Protein AF-A0A1V2REE9-F1 (afdb_monomer_lite)

Radius of gyration: 16.67 Å; chains: 1; bounding box: 49×20×41 Å

Structure (mmCIF, N/CA/C/O backbone):
data_AF-A0A1V2REE9-F1
#
_entry.id   AF-A0A1V2REE9-F1
#
loop_
_atom_site.group_PDB
_atom_site.id
_atom_site.type_symbol
_atom_site.label_atom_id
_atom_site.label_alt_id
_atom_site.label_comp_id
_atom_site.label_asym_id
_atom_site.label_entity_id
_atom_site.label_seq_id
_atom_site.pdbx_PDB_ins_code
_atom_site.Cartn_x
_atom_site.Cartn_y
_atom_site.Cartn_z
_atom_site.occupancy
_atom_site.B_iso_or_equiv
_atom_site.auth_seq_id
_atom_site.auth_comp_id
_atom_site.auth_asym_id
_atom_site.auth_atom_id
_atom_site.pdbx_PDB_model_num
ATOM 1 N N . MET A 1 1 ? -32.154 -9.926 11.694 1.00 40.03 1 MET A N 1
ATOM 2 C CA . MET A 1 1 ? -32.095 -8.774 10.774 1.00 40.03 1 MET A CA 1
ATOM 3 C C . MET A 1 1 ? -30.737 -8.131 10.977 1.00 40.03 1 MET A C 1
ATOM 5 O O . MET A 1 1 ? -30.529 -7.558 12.036 1.00 40.03 1 MET A O 1
ATOM 9 N N . ALA A 1 2 ? -29.785 -8.333 10.065 1.00 49.47 2 ALA A N 1
ATOM 10 C CA . ALA A 1 2 ? -28.542 -7.570 10.104 1.00 49.47 2 ALA A CA 1
ATOM 11 C C . ALA A 1 2 ? -28.896 -6.163 9.616 1.00 49.47 2 ALA A C 1
ATOM 13 O O . ALA A 1 2 ? -29.328 -6.013 8.474 1.00 49.47 2 ALA A O 1
ATOM 14 N N . ALA A 1 3 ? -28.839 -5.166 10.498 1.00 57.53 3 ALA A N 1
ATOM 15 C CA . ALA A 1 3 ? -28.917 -3.784 10.057 1.00 57.53 3 ALA A CA 1
ATOM 16 C C . ALA A 1 3 ? -27.698 -3.557 9.161 1.00 57.53 3 ALA A C 1
ATOM 18 O O . ALA A 1 3 ? -26.566 -3.706 9.615 1.00 57.53 3 ALA A O 1
ATOM 19 N N . THR A 1 4 ? -27.936 -3.306 7.875 1.00 70.00 4 THR A N 1
ATOM 20 C CA . THR A 1 4 ? -26.884 -2.801 6.997 1.00 70.00 4 THR A CA 1
ATOM 21 C C . THR A 1 4 ? -26.412 -1.482 7.598 1.00 70.00 4 THR A C 1
ATOM 23 O O . THR A 1 4 ? -27.240 -0.620 7.894 1.00 70.00 4 THR A O 1
ATOM 26 N N . GLU A 1 5 ? -25.108 -1.359 7.844 1.00 76.69 5 GLU A N 1
ATOM 27 C CA . GLU A 1 5 ? -24.490 -0.090 8.236 1.00 76.69 5 GLU A CA 1
ATOM 28 C C . GLU A 1 5 ? -24.910 0.986 7.223 1.00 76.69 5 GLU A C 1
ATOM 30 O O . GLU A 1 5 ? -25.039 0.715 6.021 1.00 76.69 5 GLU A O 1
ATOM 35 N N . THR A 1 6 ? -25.174 2.200 7.699 1.00 86.25 6 THR A N 1
ATOM 36 C CA . THR A 1 6 ? -25.476 3.323 6.807 1.00 86.25 6 THR A CA 1
ATOM 37 C C . THR A 1 6 ? -24.223 3.721 6.010 1.00 86.25 6 THR A C 1
ATOM 39 O O . THR A 1 6 ? -23.101 3.469 6.454 1.00 86.25 6 THR A O 1
ATOM 42 N N . PRO A 1 7 ? -24.358 4.354 4.829 1.00 85.06 7 PRO A N 1
ATOM 43 C CA . PRO A 1 7 ? -23.197 4.789 4.044 1.00 85.06 7 PRO A CA 1
ATOM 44 C C . PRO A 1 7 ? -22.251 5.722 4.819 1.00 85.06 7 PRO A C 1
ATOM 46 O O . PRO A 1 7 ? -21.041 5.665 4.609 1.00 85.06 7 PRO A O 1
ATOM 49 N N . ASP A 1 8 ? -22.789 6.531 5.735 1.00 87.19 8 ASP A N 1
ATOM 50 C CA . ASP A 1 8 ? -22.008 7.403 6.619 1.00 87.19 8 ASP A CA 1
ATOM 51 C C . ASP A 1 8 ? -21.152 6.597 7.611 1.00 87.19 8 ASP A C 1
ATOM 53 O O . ASP A 1 8 ? -19.945 6.811 7.723 1.00 87.19 8 ASP A O 1
ATOM 57 N N . GLU A 1 9 ? -21.737 5.579 8.246 1.00 84.56 9 GLU A N 1
ATOM 58 C CA . GLU A 1 9 ? -21.017 4.688 9.162 1.00 84.56 9 GLU A CA 1
ATOM 59 C C . GLU A 1 9 ? -19.913 3.896 8.450 1.00 84.56 9 GLU A C 1
ATOM 61 O O . GLU A 1 9 ? -18.810 3.739 8.987 1.00 84.56 9 GLU A O 1
ATOM 66 N N . ILE A 1 10 ? -20.172 3.458 7.214 1.00 86.94 10 ILE A N 1
ATOM 67 C CA . ILE A 1 10 ? -19.182 2.778 6.370 1.00 86.94 10 ILE A CA 1
ATOM 68 C C . ILE A 1 10 ? -18.020 3.725 6.040 1.00 86.94 10 ILE A C 1
ATOM 70 O O . ILE A 1 10 ? -16.858 3.325 6.148 1.00 86.94 10 ILE A O 1
ATOM 74 N N . ALA A 1 11 ? -18.307 4.972 5.654 1.00 86.38 11 ALA A N 1
ATOM 75 C CA . ALA A 1 11 ? -17.283 5.967 5.343 1.00 86.38 11 ALA A CA 1
ATOM 76 C C . ALA A 1 11 ? -16.429 6.300 6.574 1.00 86.38 11 ALA A C 1
ATOM 78 O O . ALA A 1 11 ? -15.202 6.265 6.493 1.00 86.38 11 ALA A O 1
ATOM 79 N N . ALA A 1 12 ? -17.060 6.519 7.730 1.00 88.88 12 ALA A N 1
ATOM 80 C CA . ALA A 1 12 ? -16.361 6.786 8.983 1.00 88.88 12 ALA A CA 1
ATOM 81 C C . ALA A 1 12 ? -15.474 5.607 9.414 1.00 88.88 12 ALA A C 1
ATOM 83 O O . ALA A 1 12 ? -14.366 5.811 9.911 1.00 88.88 12 ALA A O 1
ATOM 84 N N . ARG A 1 13 ? -15.922 4.359 9.216 1.00 88.06 13 ARG A N 1
ATOM 85 C CA . ARG A 1 13 ? -15.097 3.172 9.488 1.00 88.06 13 ARG A CA 1
ATOM 86 C C . ARG A 1 13 ? -13.884 3.106 8.565 1.00 88.06 13 ARG A C 1
ATOM 88 O O . ARG A 1 13 ? -12.776 2.922 9.059 1.00 88.06 13 ARG A O 1
ATOM 95 N N . LYS A 1 14 ? -14.088 3.288 7.256 1.00 86.75 14 LYS A N 1
ATOM 96 C CA . LYS A 1 14 ? -13.007 3.283 6.257 1.00 86.75 14 LYS A CA 1
ATOM 97 C C . LYS A 1 14 ? -11.990 4.393 6.504 1.00 86.75 14 LYS A C 1
ATOM 99 O O . LYS A 1 14 ? -10.795 4.162 6.372 1.00 86.75 14 LYS A O 1
ATOM 104 N N . GLU A 1 15 ? -12.446 5.585 6.879 1.00 90.62 15 GLU A N 1
ATOM 105 C CA . GLU A 1 15 ? -11.551 6.694 7.200 1.00 90.62 15 GLU A CA 1
ATOM 106 C C . GLU A 1 15 ? -10.691 6.389 8.428 1.00 90.62 15 GLU A C 1
ATOM 108 O O . GLU A 1 15 ? -9.484 6.612 8.381 1.00 90.62 15 GLU A O 1
ATOM 113 N N . ARG A 1 16 ? -11.272 5.828 9.498 1.00 90.88 16 ARG A N 1
ATOM 114 C CA . ARG A 1 16 ? -10.501 5.397 10.675 1.00 90.88 16 ARG A CA 1
ATOM 115 C C . ARG A 1 16 ? -9.439 4.367 10.303 1.00 90.88 16 ARG A C 1
ATOM 117 O O . ARG A 1 16 ? -8.269 4.595 10.587 1.00 90.88 16 ARG A O 1
ATOM 124 N N . GLU A 1 17 ? -9.833 3.318 9.586 1.00 90.44 17 GLU A N 1
ATOM 125 C CA . GLU A 1 17 ? -8.924 2.252 9.153 1.00 90.44 17 GLU A CA 1
ATOM 126 C C . GLU A 1 17 ? -7.785 2.799 8.279 1.00 90.44 17 GLU A C 1
ATOM 128 O O . GLU A 1 17 ? -6.615 2.477 8.490 1.00 90.44 17 GLU A O 1
ATOM 133 N N . LYS A 1 18 ? -8.102 3.704 7.345 1.00 88.94 18 LYS A N 1
ATOM 134 C CA . LYS A 1 18 ? -7.0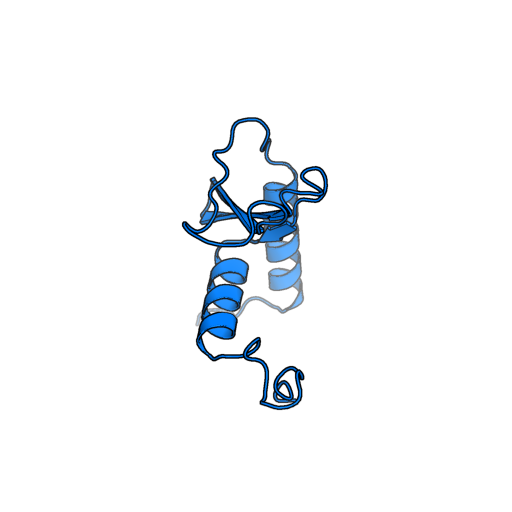95 4.371 6.515 1.00 88.94 18 LYS A CA 1
ATOM 135 C C . LYS A 1 18 ? -6.171 5.256 7.350 1.00 88.94 18 LYS A C 1
ATOM 137 O O . LYS A 1 18 ? -4.960 5.220 7.159 1.00 88.94 18 LYS A O 1
ATOM 142 N N . ASN A 1 19 ? -6.706 6.035 8.285 1.00 92.81 19 ASN A N 1
ATOM 143 C CA . ASN A 1 19 ? -5.898 6.890 9.153 1.00 92.81 19 ASN A CA 1
ATOM 144 C C . ASN A 1 19 ? -4.946 6.063 10.026 1.00 92.81 19 ASN A C 1
ATOM 146 O O . ASN A 1 19 ? -3.777 6.419 10.153 1.00 92.81 19 ASN A O 1
ATOM 150 N N . GLU A 1 20 ? -5.411 4.938 10.571 1.00 92.56 20 GLU A N 1
ATOM 151 C CA . GLU A 1 20 ? -4.580 3.987 11.313 1.00 92.56 20 GLU A CA 1
ATOM 152 C C . GLU A 1 20 ? -3.473 3.408 10.424 1.00 92.56 20 GLU A C 1
ATOM 154 O O . GLU A 1 20 ? -2.305 3.414 10.811 1.00 92.56 20 GLU A O 1
ATOM 159 N N . LEU A 1 21 ? -3.808 3.005 9.195 1.00 93.44 21 LEU A N 1
ATOM 160 C CA . LEU A 1 21 ? -2.843 2.504 8.217 1.00 93.44 21 LEU A CA 1
ATOM 161 C C . LEU A 1 21 ? -1.768 3.548 7.870 1.00 93.44 21 LEU A C 1
ATOM 163 O O . LEU A 1 21 ? -0.591 3.207 7.736 1.00 93.44 21 LEU A O 1
ATOM 167 N N . TYR A 1 22 ? -2.141 4.823 7.742 1.00 92.62 22 TYR A N 1
ATOM 168 C CA . TYR A 1 22 ? -1.212 5.931 7.486 1.00 92.62 22 TYR A CA 1
ATOM 169 C C . TYR A 1 22 ? -0.408 6.363 8.722 1.00 92.62 22 TYR A C 1
ATOM 171 O O . TYR A 1 22 ? 0.677 6.925 8.573 1.00 92.62 22 TYR A O 1
ATOM 179 N N . ALA A 1 23 ? -0.881 6.050 9.928 1.00 93.69 23 ALA A N 1
ATOM 180 C CA . ALA A 1 23 ? -0.150 6.284 11.171 1.00 93.69 23 ALA A CA 1
ATOM 181 C C . ALA A 1 23 ? 0.928 5.222 11.453 1.00 93.69 23 ALA A C 1
ATOM 183 O O . ALA A 1 23 ? 1.802 5.456 12.288 1.00 93.69 23 ALA A O 1
ATOM 184 N N . LEU A 1 24 ? 0.892 4.069 10.772 1.00 93.56 24 LEU A N 1
ATOM 185 C CA . LEU A 1 24 ? 1.901 3.022 10.940 1.00 93.56 24 LEU A CA 1
ATOM 186 C C . LEU A 1 24 ? 3.299 3.507 10.548 1.00 93.56 24 LEU A C 1
ATOM 188 O O . LEU A 1 24 ? 3.489 4.127 9.491 1.00 93.56 24 LEU A O 1
ATOM 192 N N . ASP A 1 25 ? 4.277 3.137 11.376 1.00 93.81 25 ASP A N 1
ATOM 193 C CA . ASP A 1 25 ? 5.685 3.206 11.009 1.00 93.81 25 ASP A CA 1
ATOM 194 C C . ASP A 1 25 ? 5.999 2.115 9.980 1.00 93.81 25 ASP A C 1
ATOM 196 O O . ASP A 1 25 ? 5.761 0.930 10.210 1.00 93.81 25 ASP A O 1
ATOM 200 N N . ILE A 1 26 ? 6.527 2.540 8.834 1.00 94.38 26 ILE A N 1
ATOM 201 C CA . ILE A 1 26 ? 6.909 1.659 7.724 1.00 94.38 26 ILE A CA 1
ATOM 202 C C . ILE A 1 26 ? 8.417 1.708 7.458 1.00 94.38 26 ILE A C 1
ATOM 204 O O . ILE A 1 26 ? 8.876 1.324 6.387 1.00 94.38 26 ILE A O 1
ATOM 208 N N . SER A 1 27 ? 9.203 2.221 8.406 1.00 92.06 27 SER A N 1
ATOM 209 C CA . SER A 1 27 ? 10.648 2.376 8.228 1.00 92.06 27 SER A CA 1
ATOM 210 C C . SER A 1 27 ? 11.380 1.028 8.214 1.00 92.06 27 SER A C 1
ATOM 212 O O . SER A 1 27 ? 12.393 0.886 7.534 1.00 92.06 27 SER A O 1
ATOM 214 N N . GLY A 1 28 ? 10.839 0.031 8.923 1.00 91.94 28 GLY A N 1
ATOM 215 C CA . GLY A 1 28 ? 11.416 -1.310 9.059 1.00 91.94 28 GLY A CA 1
ATOM 216 C C . GLY A 1 28 ? 10.744 -2.404 8.229 1.00 91.94 28 GLY A C 1
ATOM 217 O O . GLY A 1 28 ? 11.007 -3.579 8.477 1.00 91.94 28 GLY A O 1
ATOM 218 N N . VAL A 1 29 ? 9.848 -2.061 7.299 1.00 96.31 29 VAL A N 1
ATOM 219 C CA . VAL A 1 29 ? 9.151 -3.073 6.488 1.00 96.31 29 VAL A CA 1
ATOM 220 C C . VAL A 1 29 ? 10.031 -3.567 5.345 1.00 96.31 29 VAL A C 1
ATOM 222 O O . VAL A 1 29 ? 10.848 -2.826 4.795 1.00 96.31 29 VAL A O 1
ATOM 225 N N . GLU A 1 30 ? 9.837 -4.828 4.971 1.00 96.50 30 GLU A N 1
ATOM 226 C CA . GLU A 1 30 ? 10.501 -5.414 3.814 1.00 96.50 30 GLU A CA 1
ATOM 227 C C . GLU A 1 30 ? 9.764 -5.021 2.530 1.00 96.50 30 GLU A C 1
ATOM 229 O O . GLU A 1 30 ? 8.560 -5.250 2.393 1.00 96.50 30 GLU A O 1
ATOM 234 N N . TRP A 1 31 ? 10.504 -4.422 1.597 1.00 96.12 31 TRP A N 1
ATOM 235 C CA . TRP A 1 31 ? 10.008 -4.044 0.278 1.00 96.12 31 TRP A CA 1
ATOM 236 C C . TRP A 1 31 ? 10.347 -5.133 -0.736 1.00 96.12 31 TRP A C 1
ATOM 238 O O . TRP A 1 31 ? 11.504 -5.524 -0.891 1.00 96.12 31 TRP A O 1
ATOM 248 N N . LEU A 1 32 ? 9.323 -5.614 -1.430 1.00 94.75 32 LEU A N 1
ATOM 249 C CA . LEU A 1 32 ? 9.384 -6.702 -2.394 1.00 94.75 32 LEU A CA 1
ATOM 250 C C . LEU A 1 32 ? 9.109 -6.159 -3.793 1.00 94.75 32 LEU A C 1
ATOM 252 O O . LEU A 1 32 ? 8.170 -5.393 -3.992 1.00 94.75 32 LEU A O 1
ATOM 256 N N . SER A 1 33 ? 9.886 -6.601 -4.777 1.00 92.44 33 SER A N 1
ATOM 257 C CA . SER A 1 33 ? 9.640 -6.327 -6.197 1.00 92.44 33 SER A CA 1
ATOM 258 C C . SER A 1 33 ? 9.578 -7.628 -6.988 1.00 92.44 33 SER A C 1
ATOM 260 O O . SER A 1 33 ? 10.096 -8.663 -6.560 1.00 92.44 33 SER A O 1
ATOM 262 N N . ALA A 1 34 ? 8.916 -7.590 -8.145 1.00 86.12 34 ALA A N 1
ATOM 263 C CA . ALA A 1 34 ? 8.847 -8.749 -9.023 1.00 86.12 34 ALA A CA 1
ATOM 264 C C . ALA A 1 34 ? 10.249 -9.124 -9.555 1.00 86.12 34 ALA A C 1
ATOM 266 O O . ALA A 1 34 ? 11.045 -8.238 -9.891 1.00 86.12 34 ALA A O 1
ATOM 267 N N . PRO A 1 35 ? 10.570 -10.428 -9.653 1.00 81.44 35 PRO A N 1
ATOM 268 C CA . PRO A 1 35 ? 11.804 -10.875 -10.279 1.00 81.44 35 PRO A CA 1
ATOM 269 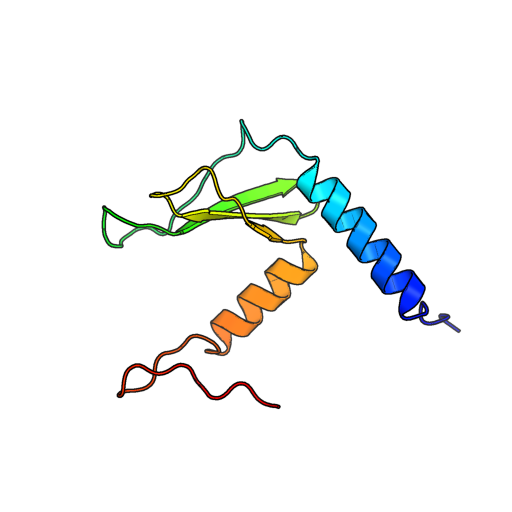C C . PRO A 1 35 ? 11.727 -10.667 -11.797 1.00 81.44 35 PRO A C 1
ATOM 271 O O . PRO A 1 35 ? 10.811 -11.156 -12.454 1.00 81.44 35 PRO A O 1
ATOM 274 N N . GLY A 1 36 ? 12.726 -9.982 -12.357 1.00 71.81 36 GLY A N 1
ATOM 275 C CA . GLY A 1 36 ? 12.741 -9.614 -13.773 1.00 71.81 36 GLY A CA 1
ATOM 276 C C . GLY A 1 36 ? 11.914 -8.355 -14.062 1.00 71.81 36 GLY A C 1
ATOM 277 O O . GLY A 1 36 ? 10.822 -8.163 -13.541 1.00 71.81 36 GLY A O 1
ATOM 278 N N . GLY A 1 37 ? 12.480 -7.462 -14.869 1.00 67.25 37 GLY A N 1
ATOM 279 C CA . GLY A 1 37 ? 11.961 -6.120 -15.133 1.00 67.25 37 GLY A CA 1
ATOM 280 C C . GLY A 1 37 ? 13.118 -5.136 -15.329 1.00 67.25 37 GLY A C 1
ATOM 281 O O . GLY A 1 37 ? 14.263 -5.497 -15.033 1.00 67.25 37 GLY A O 1
ATOM 282 N N . PRO A 1 38 ? 12.863 -3.921 -15.841 1.00 68.38 38 PRO A N 1
ATOM 283 C CA . PRO A 1 38 ? 13.902 -2.907 -15.974 1.00 68.38 38 PRO A CA 1
ATOM 284 C C . PRO A 1 38 ? 14.568 -2.660 -14.614 1.00 68.38 38 PRO A C 1
ATOM 286 O O . PRO A 1 38 ? 13.897 -2.531 -13.591 1.00 68.38 38 PRO A O 1
ATOM 289 N N . GLU A 1 39 ? 15.901 -2.627 -14.591 1.00 68.88 39 GLU A N 1
ATOM 290 C CA . GLU A 1 39 ? 16.664 -2.411 -13.351 1.00 68.88 39 GLU A CA 1
ATOM 291 C C . GLU A 1 39 ? 16.405 -1.024 -12.749 1.00 68.88 39 GLU A C 1
ATOM 293 O O . GLU A 1 39 ? 16.564 -0.833 -11.548 1.00 68.88 39 GLU A O 1
ATOM 298 N N . ASP A 1 40 ? 15.957 -0.091 -13.588 1.00 74.88 40 ASP A N 1
ATOM 299 C CA . ASP A 1 40 ? 15.887 1.328 -13.277 1.00 74.88 40 ASP A CA 1
ATOM 300 C C . ASP A 1 40 ? 14.603 1.727 -12.530 1.00 74.88 40 ASP A C 1
ATOM 302 O O . ASP A 1 40 ? 14.656 2.572 -11.645 1.00 74.88 40 ASP A O 1
ATOM 306 N N . GLU A 1 41 ? 13.445 1.142 -12.849 1.00 86.25 41 GLU A N 1
ATOM 307 C CA . GLU A 1 41 ? 12.155 1.539 -12.265 1.00 86.25 41 GLU A CA 1
ATOM 308 C C . GLU A 1 41 ? 11.280 0.323 -11.974 1.00 86.25 41 GLU A C 1
ATOM 310 O O . GLU A 1 41 ? 10.870 -0.399 -12.884 1.00 86.25 41 GLU A O 1
ATOM 315 N N . LYS A 1 42 ? 11.000 0.089 -10.691 1.00 90.06 42 LYS A N 1
ATOM 316 C CA . LYS A 1 42 ? 10.208 -1.045 -10.220 1.00 90.06 42 LYS A CA 1
ATOM 317 C C . LYS A 1 42 ? 9.127 -0.568 -9.269 1.00 90.06 42 LYS A C 1
ATOM 319 O O . LYS A 1 42 ? 9.345 0.315 -8.440 1.00 90.06 42 LYS A O 1
ATOM 324 N N . VAL A 1 43 ? 7.970 -1.210 -9.364 1.00 91.88 43 VAL A N 1
ATOM 325 C CA . VAL A 1 43 ? 6.965 -1.144 -8.308 1.00 91.88 43 VAL A CA 1
ATOM 326 C C . VAL A 1 43 ? 7.417 -2.063 -7.183 1.00 91.88 43 VAL A C 1
ATOM 328 O O . VAL A 1 43 ? 7.730 -3.236 -7.410 1.00 91.88 43 VAL A O 1
ATOM 331 N N . GLU A 1 44 ? 7.447 -1.518 -5.976 1.00 95.06 44 GLU A N 1
ATOM 332 C CA . GLU A 1 44 ? 7.735 -2.258 -4.757 1.00 95.06 44 GLU A CA 1
ATOM 333 C C . GLU A 1 44 ? 6.492 -2.293 -3.872 1.00 95.06 44 GLU A C 1
ATOM 335 O O . GLU 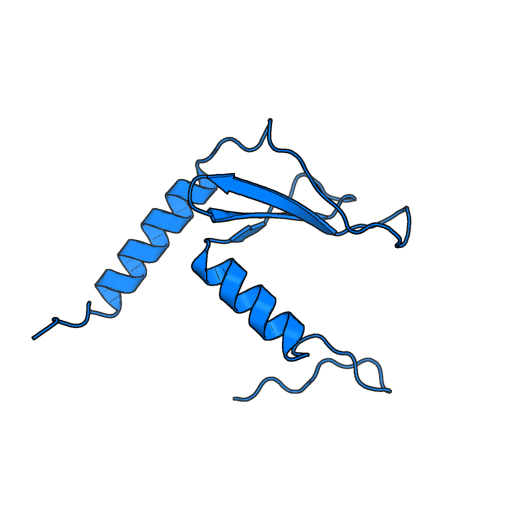A 1 44 ? 5.773 -1.295 -3.760 1.00 95.06 44 GLU A O 1
ATOM 340 N N . ILE A 1 45 ? 6.264 -3.429 -3.218 1.00 96.69 45 ILE A N 1
ATOM 341 C CA . ILE A 1 45 ? 5.195 -3.606 -2.237 1.00 96.69 45 ILE A CA 1
ATOM 342 C C . ILE A 1 45 ? 5.750 -4.039 -0.884 1.00 96.69 45 ILE A C 1
ATOM 344 O O . ILE A 1 45 ? 6.751 -4.746 -0.817 1.00 96.69 45 ILE A O 1
ATOM 348 N N . ALA A 1 46 ? 5.076 -3.656 0.192 1.00 97.62 46 ALA A N 1
ATOM 349 C CA . ALA A 1 46 ? 5.366 -4.114 1.543 1.00 97.62 46 ALA A CA 1
ATOM 350 C C . ALA A 1 46 ? 4.072 -4.537 2.238 1.00 97.62 46 ALA A C 1
ATOM 352 O O . ALA A 1 46 ? 3.082 -3.802 2.223 1.00 97.62 46 ALA A O 1
ATOM 353 N N . TYR A 1 47 ? 4.083 -5.710 2.867 1.00 96.38 47 TYR A N 1
ATOM 354 C CA . TYR A 1 47 ? 2.956 -6.174 3.671 1.00 96.38 47 TYR A CA 1
ATOM 355 C C . TYR A 1 47 ? 2.955 -5.471 5.029 1.00 96.38 47 TYR A C 1
ATOM 357 O O . TYR A 1 47 ? 3.962 -5.457 5.737 1.00 96.38 47 TYR A O 1
ATOM 365 N N . LEU A 1 48 ? 1.813 -4.892 5.388 1.00 95.44 48 LEU A N 1
ATOM 366 C CA . LEU A 1 48 ? 1.601 -4.145 6.621 1.00 95.44 48 LEU A CA 1
ATOM 367 C C . LEU A 1 48 ? 0.697 -4.939 7.586 1.00 95.44 48 LEU A C 1
ATOM 369 O O . LEU A 1 48 ? -0.057 -5.825 7.167 1.00 95.44 48 LEU A O 1
ATOM 373 N N . PRO A 1 49 ? 0.739 -4.630 8.895 1.00 92.62 49 PRO A N 1
ATOM 374 C CA . PRO A 1 49 ? -0.214 -5.151 9.871 1.00 92.62 49 PRO A CA 1
ATOM 375 C C . PRO A 1 49 ? -1.677 -5.011 9.423 1.00 92.62 49 PRO A C 1
ATOM 377 O O . PRO A 1 49 ? -2.041 -4.074 8.717 1.00 92.62 49 PRO A O 1
ATOM 380 N N . GLY A 1 50 ? -2.528 -5.952 9.844 1.00 87.44 50 GLY A N 1
ATOM 381 C CA . GLY A 1 50 ? -3.955 -5.940 9.493 1.00 87.44 50 GLY A CA 1
ATOM 382 C C . GLY A 1 50 ? -4.256 -6.292 8.030 1.00 87.44 50 GLY A C 1
ATOM 383 O O . GLY A 1 50 ? -5.391 -6.141 7.595 1.00 87.44 50 GLY A O 1
ATOM 384 N N . GLY A 1 51 ? -3.259 -6.766 7.273 1.00 91.19 51 GLY A N 1
ATOM 385 C CA . GLY A 1 51 ? -3.415 -7.125 5.861 1.00 91.19 51 GLY A CA 1
ATOM 386 C C . GLY A 1 51 ? -3.326 -5.934 4.906 1.00 91.19 51 GLY A C 1
ATOM 387 O O . GLY A 1 51 ? -3.606 -6.094 3.721 1.00 91.19 51 GLY A O 1
ATOM 388 N N . GLY A 1 52 ? -2.946 -4.753 5.403 1.00 94.44 52 GLY A N 1
ATOM 389 C CA . GLY A 1 52 ? -2.681 -3.601 4.553 1.00 94.44 52 GLY A CA 1
ATOM 390 C C . GLY A 1 52 ? -1.443 -3.801 3.679 1.00 94.44 52 GLY A C 1
ATOM 391 O O . GLY A 1 52 ? -0.585 -4.641 3.959 1.00 94.44 52 GLY A O 1
ATOM 392 N N . VAL A 1 53 ? -1.329 -3.002 2.623 1.00 97.31 53 VAL A N 1
ATOM 393 C CA . VAL A 1 53 ? -0.199 -3.048 1.689 1.00 97.31 53 VAL A CA 1
ATOM 394 C C . VAL A 1 53 ? 0.296 -1.639 1.404 1.00 97.31 53 VAL A C 1
ATOM 396 O O . VAL A 1 53 ? -0.481 -0.757 1.046 1.00 97.31 53 VAL A O 1
ATOM 399 N N . GLY A 1 54 ? 1.599 -1.425 1.564 1.00 97.00 54 GLY A N 1
ATOM 400 C CA . GLY A 1 54 ? 2.291 -0.249 1.047 1.00 97.00 54 GLY A CA 1
ATOM 401 C C . GLY A 1 54 ? 2.767 -0.513 -0.378 1.00 97.00 54 GLY A C 1
ATOM 402 O O . GLY A 1 54 ? 3.293 -1.586 -0.647 1.00 97.00 54 GLY A O 1
ATOM 403 N N . MET A 1 55 ? 2.617 0.455 -1.275 1.00 96.06 55 MET A N 1
ATOM 404 C CA . MET A 1 55 ? 3.141 0.424 -2.639 1.00 96.06 55 MET A CA 1
ATOM 405 C C . MET A 1 55 ? 3.934 1.702 -2.905 1.00 96.06 55 MET A C 1
ATOM 407 O O . MET A 1 55 ? 3.493 2.794 -2.539 1.00 96.06 55 MET A O 1
ATOM 411 N N . ARG A 1 56 ? 5.087 1.579 -3.561 1.00 95.88 56 ARG A N 1
ATOM 412 C CA . ARG A 1 56 ? 5.905 2.725 -3.978 1.00 95.88 56 ARG A CA 1
ATOM 413 C C . ARG A 1 56 ? 6.641 2.458 -5.286 1.00 95.88 56 ARG A C 1
ATOM 415 O O . ARG A 1 56 ? 6.762 1.312 -5.719 1.00 95.88 56 ARG A O 1
ATOM 422 N N . ASN A 1 57 ? 7.162 3.527 -5.881 1.00 93.00 57 ASN A N 1
ATOM 423 C CA . ASN A 1 57 ? 8.118 3.448 -6.981 1.00 93.00 57 ASN A CA 1
ATOM 424 C C . ASN A 1 57 ? 9.545 3.412 -6.404 1.00 93.00 57 ASN A C 1
ATOM 426 O O . ASN A 1 57 ? 9.891 4.249 -5.571 1.00 93.00 57 ASN A O 1
ATOM 430 N N . SER A 1 58 ? 10.390 2.487 -6.865 1.00 90.88 58 SER A N 1
ATOM 431 C CA . SER A 1 58 ? 11.798 2.397 -6.456 1.00 90.88 58 SER A CA 1
ATOM 432 C C . SER A 1 58 ? 12.606 3.672 -6.746 1.00 90.88 58 SER A C 1
ATOM 434 O O . SER A 1 58 ? 13.568 3.955 -6.035 1.00 90.88 58 SER A O 1
ATOM 436 N N . LYS A 1 59 ? 12.224 4.459 -7.765 1.00 90.94 59 LYS A N 1
ATOM 437 C CA . LYS A 1 59 ? 12.835 5.759 -8.104 1.00 90.94 59 LYS A CA 1
ATOM 438 C C . LYS A 1 59 ? 12.380 6.913 -7.217 1.00 90.94 59 LYS A C 1
ATOM 440 O O . LYS A 1 59 ? 13.103 7.898 -7.103 1.00 90.94 59 LYS A O 1
ATOM 445 N N . ASP A 1 60 ? 11.210 6.792 -6.598 1.00 91.19 60 ASP A N 1
ATOM 446 C CA . ASP A 1 60 ? 10.653 7.793 -5.689 1.00 91.19 60 ASP A CA 1
ATOM 447 C C . ASP A 1 60 ? 10.139 7.118 -4.405 1.00 91.19 60 ASP A C 1
ATOM 449 O O . ASP A 1 60 ? 8.933 7.051 -4.153 1.00 91.19 60 ASP A O 1
ATOM 453 N N . PRO A 1 61 ? 11.043 6.573 -3.566 1.00 91.50 61 PRO A N 1
ATOM 454 C CA . PRO A 1 61 ? 10.646 5.757 -2.421 1.00 91.50 61 PRO A CA 1
ATOM 455 C C . PRO A 1 61 ? 9.982 6.558 -1.288 1.00 91.50 61 PRO A C 1
ATOM 457 O O . PRO A 1 61 ? 9.489 5.958 -0.332 1.00 91.50 61 PRO A O 1
ATOM 460 N N . GLY A 1 62 ? 9.985 7.895 -1.368 1.00 90.56 62 GLY A N 1
ATOM 461 C CA . GLY A 1 62 ? 9.326 8.782 -0.407 1.00 90.56 62 GLY A CA 1
ATOM 462 C C . GLY A 1 62 ? 7.805 8.829 -0.561 1.00 90.56 62 GLY A C 1
ATOM 463 O O . GLY A 1 62 ? 7.103 9.075 0.42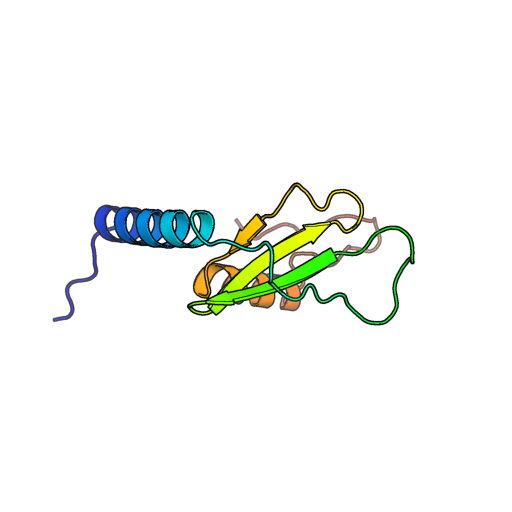2 1.00 90.56 62 GLY A O 1
ATOM 464 N N . THR A 1 63 ? 7.286 8.544 -1.758 1.00 93.56 63 THR A N 1
ATOM 465 C CA . THR A 1 63 ? 5.845 8.524 -2.019 1.00 93.56 63 THR A CA 1
ATOM 466 C C . THR A 1 63 ? 5.315 7.104 -1.875 1.00 93.56 63 THR A C 1
ATOM 468 O O . THR A 1 63 ? 5.532 6.249 -2.731 1.00 93.56 63 THR A O 1
ATOM 471 N N . VAL A 1 64 ? 4.594 6.853 -0.780 1.00 95.69 64 VAL A N 1
ATOM 472 C CA . VAL A 1 64 ? 4.017 5.536 -0.478 1.00 95.69 64 VAL A CA 1
ATOM 473 C C . VAL A 1 64 ? 2.494 5.608 -0.494 1.00 95.69 64 VAL A C 1
ATOM 475 O O . VAL A 1 64 ? 1.881 6.276 0.343 1.00 95.69 64 VAL A O 1
ATOM 478 N N . LEU A 1 65 ? 1.880 4.868 -1.413 1.00 94.81 65 LEU A N 1
ATOM 479 C CA . LEU A 1 65 ? 0.448 4.579 -1.392 1.00 94.81 65 LEU A CA 1
ATOM 480 C C . LEU A 1 65 ? 0.189 3.457 -0.387 1.00 94.81 65 LEU A C 1
ATOM 482 O O . LEU A 1 65 ? 0.943 2.487 -0.345 1.00 94.81 65 LEU A O 1
ATOM 486 N N . ARG A 1 66 ? -0.855 3.577 0.436 1.00 95.94 66 ARG A N 1
ATOM 487 C CA . ARG A 1 66 ? -1.228 2.534 1.399 1.00 95.94 66 ARG A CA 1
ATOM 488 C C . ARG A 1 66 ? -2.661 2.099 1.151 1.00 95.94 66 ARG A C 1
ATOM 490 O O . ARG A 1 66 ? -3.562 2.932 1.142 1.00 95.94 66 ARG A O 1
ATOM 497 N N . PHE A 1 67 ? -2.839 0.801 0.977 1.00 95.38 67 PHE A N 1
ATOM 498 C CA . PHE A 1 67 ? -4.116 0.156 0.723 1.00 95.38 67 PHE A CA 1
ATOM 499 C C . PHE A 1 67 ? -4.520 -0.656 1.944 1.00 95.38 67 PHE A C 1
ATOM 501 O O . PHE A 1 67 ? -3.703 -1.389 2.510 1.00 95.38 67 PHE A O 1
ATOM 508 N N . THR A 1 68 ? -5.782 -0.549 2.343 1.00 95.38 68 THR A N 1
ATOM 509 C CA . THR A 1 68 ? -6.386 -1.506 3.276 1.00 95.38 68 THR A CA 1
ATOM 510 C C . THR A 1 68 ? -6.438 -2.897 2.641 1.00 95.38 68 THR A C 1
ATOM 512 O O . THR A 1 68 ? -6.306 -3.043 1.424 1.00 95.38 68 THR A O 1
ATOM 515 N N . ALA A 1 69 ? -6.657 -3.939 3.445 1.00 93.12 69 ALA A N 1
ATOM 516 C CA . ALA A 1 69 ? -6.758 -5.303 2.923 1.00 93.12 69 ALA A CA 1
ATOM 517 C C . ALA A 1 69 ? -7.859 -5.432 1.851 1.00 93.12 69 ALA A C 1
ATOM 519 O O . ALA A 1 69 ? -7.655 -6.071 0.821 1.00 93.12 69 ALA A O 1
ATOM 520 N N . ALA A 1 70 ? -9.000 -4.768 2.066 1.00 92.69 70 ALA A N 1
ATOM 521 C CA . ALA A 1 70 ? -10.119 -4.774 1.129 1.00 92.69 70 ALA A CA 1
ATOM 522 C C . ALA A 1 70 ? -9.812 -4.004 -0.167 1.00 92.69 70 ALA A C 1
ATOM 524 O O . ALA A 1 70 ? -10.159 -4.464 -1.253 1.00 92.69 70 ALA A O 1
ATOM 525 N N . GLU A 1 71 ? -9.149 -2.846 -0.076 1.00 94.19 71 GLU A N 1
ATOM 526 C CA . GLU A 1 71 ? -8.730 -2.091 -1.265 1.00 94.19 71 GLU A CA 1
ATOM 527 C C . GLU A 1 71 ? -7.675 -2.852 -2.069 1.00 94.19 71 GLU A C 1
ATOM 529 O O . GLU A 1 71 ? -7.745 -2.879 -3.296 1.00 94.19 71 GLU A O 1
ATOM 534 N N . TRP A 1 72 ? -6.724 -3.500 -1.391 1.00 95.31 72 TRP A N 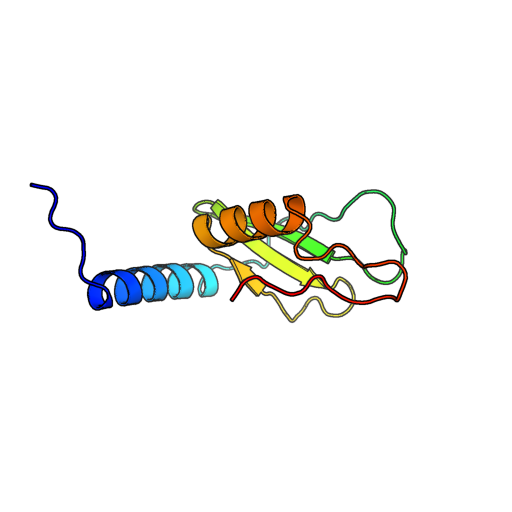1
ATOM 535 C CA . TRP A 1 72 ? -5.702 -4.307 -2.048 1.00 95.31 72 TRP A CA 1
ATOM 536 C C . TRP A 1 72 ? -6.305 -5.513 -2.774 1.00 95.31 72 TRP A C 1
ATOM 538 O O . TRP A 1 72 ? -5.945 -5.783 -3.918 1.00 95.31 72 TRP A O 1
ATOM 548 N N . GLU A 1 73 ? -7.256 -6.215 -2.152 1.00 93.94 73 GLU A N 1
ATOM 549 C CA . GLU A 1 73 ? -7.969 -7.323 -2.795 1.00 93.94 73 GLU A CA 1
ATOM 550 C C . GLU A 1 73 ? -8.715 -6.858 -4.052 1.00 93.94 73 GLU A C 1
ATOM 552 O O . GLU A 1 73 ? -8.555 -7.457 -5.116 1.00 93.94 73 GLU A O 1
ATOM 557 N N . ALA A 1 74 ? -9.464 -5.755 -3.957 1.00 93.00 74 ALA A N 1
ATOM 558 C CA . ALA A 1 74 ? -10.170 -5.178 -5.097 1.00 93.00 74 ALA A CA 1
ATOM 559 C C . ALA A 1 74 ? -9.206 -4.770 -6.224 1.00 93.00 74 ALA A C 1
ATOM 561 O O . ALA A 1 74 ? -9.454 -5.090 -7.386 1.00 93.00 74 ALA A O 1
ATOM 562 N N . PHE A 1 75 ? -8.081 -4.135 -5.881 1.00 91.12 75 PHE A N 1
ATOM 563 C CA . PHE A 1 75 ? -7.049 -3.750 -6.842 1.00 91.12 75 PHE A CA 1
ATOM 564 C C . PHE A 1 75 ? -6.458 -4.965 -7.571 1.00 91.12 75 PHE A C 1
ATOM 566 O O . PHE A 1 75 ? -6.366 -4.968 -8.797 1.00 91.12 75 PHE A O 1
ATOM 573 N N . VAL A 1 76 ? -6.092 -6.026 -6.843 1.00 91.56 76 VAL A N 1
ATOM 574 C CA . VAL A 1 76 ? -5.532 -7.251 -7.439 1.00 91.56 76 VAL A CA 1
ATOM 575 C C . VAL A 1 76 ? -6.555 -7.955 -8.328 1.00 91.56 76 VAL A C 1
ATOM 577 O O . VAL A 1 76 ? -6.183 -8.483 -9.377 1.00 91.56 76 VAL A O 1
ATOM 580 N N . LEU A 1 77 ? -7.828 -7.981 -7.931 1.00 91.56 77 LEU A N 1
ATOM 581 C CA . LEU A 1 77 ? -8.896 -8.555 -8.747 1.00 91.56 77 LEU A CA 1
ATOM 582 C C . LEU A 1 77 ? -9.094 -7.764 -10.046 1.00 91.56 77 LEU A C 1
ATOM 584 O O . LEU A 1 77 ? -9.096 -8.383 -11.105 1.00 91.56 77 LEU A O 1
ATOM 588 N N . GLY A 1 78 ? -9.160 -6.430 -9.987 1.00 88.44 78 GLY A N 1
ATOM 589 C CA . GLY A 1 78 ? -9.265 -5.581 -11.181 1.00 88.44 78 GLY A CA 1
ATOM 590 C C . GLY A 1 78 ? -8.057 -5.719 -12.111 1.00 88.44 78 GLY A C 1
ATOM 591 O O . GLY A 1 78 ? -8.205 -5.900 -13.318 1.00 88.44 78 GLY A O 1
ATOM 592 N N . ALA A 1 79 ? -6.846 -5.762 -11.545 1.00 88.62 79 ALA A N 1
ATOM 593 C CA . ALA A 1 79 ? -5.630 -5.981 -12.323 1.00 88.62 79 ALA A CA 1
ATOM 594 C C . ALA A 1 79 ? -5.617 -7.342 -13.034 1.00 88.62 79 ALA A C 1
ATOM 596 O O . ALA A 1 79 ? -5.138 -7.446 -14.160 1.00 88.62 79 ALA A O 1
ATOM 597 N N . ARG A 1 80 ? -6.155 -8.387 -12.394 1.00 87.62 80 ARG A N 1
ATOM 598 C CA . ARG A 1 80 ? -6.282 -9.726 -12.992 1.00 87.62 80 ARG A CA 1
ATOM 599 C C . ARG A 1 80 ? -7.378 -9.815 -14.046 1.00 87.62 80 ARG A C 1
ATOM 601 O O . ARG A 1 80 ? -7.226 -10.605 -14.970 1.00 87.62 80 ARG A O 1
ATOM 608 N N . ASP A 1 81 ? -8.446 -9.035 -13.905 1.00 87.38 81 ASP A N 1
ATOM 609 C CA . ASP A 1 81 ? -9.521 -8.936 -14.900 1.00 87.38 81 ASP A CA 1
ATOM 610 C C . ASP A 1 81 ? -9.076 -8.181 -16.167 1.00 87.38 81 ASP A C 1
ATOM 612 O O . ASP A 1 81 ? -9.781 -8.160 -17.170 1.00 87.38 81 ASP A O 1
ATOM 616 N N . GLY A 1 82 ? -7.868 -7.608 -16.149 1.00 84.00 82 GLY A N 1
ATOM 617 C CA . GLY A 1 82 ? -7.297 -6.900 -17.286 1.00 84.00 82 GLY A CA 1
ATOM 618 C C . GLY A 1 82 ? -7.694 -5.430 -17.341 1.00 84.00 82 GLY A C 1
ATOM 619 O O . GLY A 1 82 ? -7.544 -4.827 -18.394 1.00 84.00 82 GLY A O 1
ATOM 620 N N . GLU A 1 83 ? -8.131 -4.816 -16.230 1.00 82.19 83 GLU A N 1
ATOM 621 C CA . GLU A 1 83 ? -8.454 -3.375 -16.173 1.00 82.19 83 GLU A CA 1
ATOM 622 C C . GLU A 1 83 ? -7.272 -2.481 -16.604 1.00 82.19 83 GLU A C 1
ATOM 624 O O . GLU A 1 83 ? -7.462 -1.347 -17.040 1.00 82.19 83 GLU A O 1
ATOM 629 N N . PHE A 1 84 ? -6.047 -3.010 -16.540 1.00 81.00 84 PHE A N 1
ATOM 630 C CA . PHE A 1 84 ? -4.825 -2.331 -16.976 1.00 81.00 84 PHE A CA 1
ATOM 631 C C . PHE A 1 84 ? -4.185 -2.938 -18.235 1.00 81.00 84 PHE A C 1
ATOM 633 O O . PHE A 1 84 ? -3.077 -2.536 -18.592 1.00 81.00 84 PHE A O 1
ATOM 640 N N . ASP A 1 85 ? -4.829 -3.909 -18.892 1.00 84.06 85 ASP A N 1
ATOM 641 C CA . ASP A 1 85 ? -4.288 -4.530 -20.103 1.00 84.06 85 ASP A CA 1
ATOM 642 C C . ASP A 1 85 ? -4.346 -3.548 -21.273 1.00 84.06 85 ASP A C 1
ATOM 644 O O . ASP A 1 85 ? -5.368 -2.920 -21.538 1.00 84.06 85 ASP A O 1
ATOM 648 N N . ILE A 1 86 ? -3.223 -3.365 -21.954 1.00 80.50 86 ILE A N 1
ATOM 649 C CA . ILE A 1 86 ? -3.118 -2.339 -22.982 1.00 80.50 86 ILE A CA 1
ATOM 650 C C . ILE A 1 86 ? -3.496 -2.937 -24.337 1.00 80.50 86 ILE A C 1
ATOM 652 O O . ILE A 1 86 ? -2.881 -3.903 -24.785 1.00 80.50 86 ILE A O 1
ATOM 656 N N . ASP A 1 87 ? -4.478 -2.327 -25.010 1.00 81.56 87 ASP A N 1
ATOM 657 C CA . ASP A 1 87 ? -4.897 -2.748 -26.349 1.00 81.56 87 ASP A CA 1
ATOM 658 C C . ASP A 1 87 ? -3.765 -2.552 -27.384 1.00 81.56 87 ASP A C 1
ATOM 660 O O . ASP A 1 87 ? -2.790 -1.841 -27.137 1.00 81.56 87 ASP A O 1
ATOM 664 N N . GLU A 1 88 ? -3.884 -3.150 -28.573 1.00 75.00 88 GLU A N 1
ATOM 665 C CA . GLU A 1 88 ? -2.877 -3.074 -29.650 1.00 75.00 88 GLU A CA 1
ATOM 666 C C . GLU A 1 88 ? -2.450 -1.636 -30.044 1.00 75.00 88 GLU A C 1
ATOM 668 O O . GLU A 1 88 ? -1.409 -1.442 -30.671 1.00 75.00 88 GLU A O 1
ATOM 673 N N . GLN A 1 89 ? -3.240 -0.615 -29.703 1.00 78.62 89 GLN A N 1
ATOM 674 C CA . GLN A 1 89 ? -2.971 0.809 -29.913 1.00 78.62 89 GLN A CA 1
ATOM 675 C C . GLN A 1 89 ? -2.358 1.523 -28.699 1.00 78.62 89 GLN A C 1
ATOM 677 O O . GLN A 1 89 ? -2.148 2.736 -28.757 1.00 78.62 89 GLN A O 1
ATOM 682 N N . GLY A 1 90 ? -2.062 0.826 -27.604 1.00 77.56 90 GLY A N 1
ATOM 683 C CA . GLY A 1 90 ? -1.442 1.447 -26.438 1.00 77.56 90 GLY A CA 1
ATOM 684 C C . GLY A 1 90 ? -2.427 2.085 -25.450 1.00 77.56 90 GLY A C 1
ATOM 685 O O . GLY A 1 90 ? -2.001 2.923 -24.656 1.00 77.56 90 GLY A O 1
ATOM 686 N N . ARG A 1 91 ? -3.729 1.756 -25.490 1.00 78.69 91 ARG A N 1
ATOM 687 C CA . ARG A 1 91 ? -4.743 2.371 -24.609 1.00 78.69 91 ARG A CA 1
ATOM 688 C C . ARG A 1 91 ? -5.268 1.391 -23.565 1.00 78.69 91 ARG A C 1
ATOM 690 O O . ARG A 1 91 ? -5.326 0.190 -23.800 1.00 78.69 91 ARG A O 1
ATOM 697 N N . LEU A 1 92 ? -5.674 1.949 -22.427 1.00 76.00 92 LEU A N 1
ATOM 698 C CA . LEU A 1 92 ? -6.384 1.228 -21.374 1.00 76.00 92 LEU A CA 1
ATOM 699 C C . LEU A 1 92 ? -7.786 0.812 -21.853 1.00 76.00 92 LEU A C 1
ATOM 701 O O . LEU A 1 92 ? -8.388 1.533 -22.665 1.00 76.00 92 LEU A O 1
ATOM 705 N N . PRO A 1 93 ? -8.331 -0.303 -21.339 1.00 70.38 93 PRO A N 1
ATOM 706 C CA . PRO A 1 93 ? -9.682 -0.718 -21.660 1.00 70.38 93 PRO A CA 1
ATOM 707 C C . PRO A 1 93 ? -10.661 0.342 -21.152 1.00 70.38 93 PRO A C 1
ATOM 709 O O . PRO A 1 93 ? -10.426 1.039 -20.164 1.00 70.38 93 PRO A O 1
ATOM 712 N N . SER A 1 94 ? -11.776 0.496 -21.860 1.00 67.19 94 SER A N 1
ATOM 713 C CA . SER A 1 94 ? -12.829 1.412 -21.427 1.00 67.19 94 SER A CA 1
ATOM 714 C C . SER A 1 94 ? -13.447 0.855 -20.146 1.00 67.19 94 SER A C 1
ATOM 716 O O . SER A 1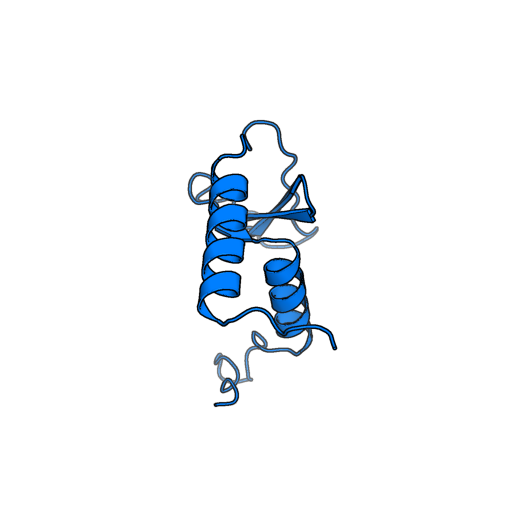 94 ? -14.135 -0.162 -20.205 1.00 67.19 94 SER A O 1
ATOM 718 N N . GLN A 1 95 ? -13.174 1.488 -19.003 1.00 53.84 95 GLN A N 1
ATOM 719 C CA . GLN A 1 95 ? -13.738 1.079 -17.718 1.00 53.84 95 GLN A CA 1
ATOM 720 C C . GLN A 1 95 ? -15.277 1.046 -17.835 1.00 53.84 95 GLN A C 1
ATOM 722 O O . GLN A 1 95 ? -15.854 2.013 -18.351 1.00 53.84 95 GLN A O 1
ATOM 727 N N . PRO A 1 96 ? -15.959 -0.047 -17.443 1.00 51.38 96 PRO A N 1
ATOM 728 C CA . PRO A 1 96 ? -17.414 -0.095 -17.517 1.00 51.38 96 PRO A CA 1
ATOM 729 C C . PRO A 1 96 ? -18.011 1.009 -16.631 1.00 51.38 96 PRO A C 1
ATOM 731 O O . PRO A 1 96 ? -17.577 1.198 -15.496 1.00 51.38 96 PRO A O 1
ATOM 734 N N . SER A 1 97 ? -18.953 1.772 -17.199 1.00 49.12 97 SER A N 1
ATOM 735 C CA . SER A 1 97 ? -19.635 2.901 -16.542 1.00 49.12 97 SER A CA 1
ATOM 736 C C . SER A 1 97 ? -20.576 2.476 -15.422 1.00 49.12 97 SER A C 1
ATOM 738 O O . SER A 1 97 ? -21.192 1.394 -15.552 1.00 49.12 97 SER A O 1
#

Sequence (97 aa):
MAATETPDEIAARKEREKNELYALDISGVEWLSAPGGPEDEKVEIAYLPGGGVGMRNSKDPGTVLRFTAAEWEAFVLGARDGEFDIDEQGRLPSQPS

Secondary structure (DSSP, 8-state):
---PPPHHHHHHHHHHHHHHHHHS--TTPPPEE-SSS-SS--EEEEE-GGG-EEEEETTEEEEEEEE-HHHHHHHHHHHHHTTTPPPTTS-------

pLDDT: mean 85.98, std 11.99, range [40.03, 97.62]

Foldseek 3Di:
DPPDDDPVRVVVVVVVQVVVQVPDDPPPFDWDFDPDDDPAWTWTWTQDPQRKIWIDIPNCRVDIDIGHNVRVVVVVVCVVVQQPPAPPVRDGPDDDD